Protein AF-A0A0S8A3T9-F1 (afdb_monomer_lite)

Foldseek 3Di:
DCPLCCVQAVVCLVCVVVVQVVVQVVCVVVVHPGDRDDDDRSNVVSVVVVVVVVVVVVVVVVVVVVVVVVVD

pLDDT: mean 88.1, std 14.23, range [47.59, 98.5]

Sequence (72 aa):
QELGPMLGSYCPNVLFPYAREAISDLVTKGGFPQLLLAPVNFDAIYMDHVKKQQAQGEAEAQGEQAEQAKVH

Structure (mmCIF, N/CA/C/O backbone):
data_AF-A0A0S8A3T9-F1
#
_entry.id   AF-A0A0S8A3T9-F1
#
loop_
_atom_site.group_PDB
_atom_site.id
_atom_site.type_symbol
_atom_site.label_atom_id
_atom_site.label_alt_id
_atom_site.label_comp_id
_atom_site.label_asym_id
_atom_site.label_entity_id
_atom_site.label_seq_id
_atom_site.pdbx_PDB_ins_code
_atom_site.Cartn_x
_atom_site.Cartn_y
_atom_site.Cartn_z
_atom_site.occupancy
_atom_site.B_iso_or_equiv
_atom_site.auth_seq_id
_atom_site.auth_comp_id
_atom_site.auth_asym_id
_atom_site.auth_atom_id
_atom_site.pdbx_PDB_model_num
ATOM 1 N N . GLN A 1 1 ? -19.357 7.074 12.738 1.00 61.19 1 GLN A N 1
ATOM 2 C CA . GLN A 1 1 ? -18.323 6.123 13.197 1.00 61.19 1 GLN A CA 1
ATOM 3 C C . GLN A 1 1 ? -17.445 5.592 12.050 1.00 61.19 1 GLN A C 1
ATOM 5 O O . GLN A 1 1 ? -16.408 5.017 12.333 1.00 61.19 1 GLN A O 1
ATOM 10 N N . GLU A 1 2 ? -17.753 5.895 10.778 1.00 78.19 2 GLU A N 1
ATOM 11 C CA . GLU A 1 2 ? -17.071 5.318 9.597 1.00 78.19 2 GLU A CA 1
ATOM 12 C C . GLU A 1 2 ? -15.734 5.962 9.182 1.00 78.19 2 GLU A C 1
ATOM 14 O O . GLU A 1 2 ? -15.002 5.402 8.368 1.00 78.19 2 GLU A O 1
ATOM 19 N N . LEU A 1 3 ? -15.393 7.145 9.706 1.00 90.94 3 LEU A N 1
ATOM 20 C CA . LEU A 1 3 ? -14.212 7.881 9.233 1.00 90.94 3 LEU A CA 1
ATOM 21 C C . LEU A 1 3 ? -12.896 7.160 9.570 1.00 90.94 3 LEU A C 1
ATOM 23 O O . LEU A 1 3 ? -11.964 7.183 8.772 1.00 90.94 3 LEU A O 1
ATOM 27 N N . GLY A 1 4 ? -12.832 6.493 10.726 1.00 92.12 4 GLY A N 1
ATOM 28 C CA . GLY A 1 4 ? -11.654 5.739 11.158 1.00 92.12 4 GLY A CA 1
ATOM 29 C C . GLY A 1 4 ? -11.297 4.604 10.190 1.00 92.12 4 GLY A C 1
ATOM 30 O O . GLY A 1 4 ? -10.205 4.639 9.624 1.00 92.12 4 GLY A O 1
ATOM 31 N N . PRO A 1 5 ? -12.207 3.643 9.938 1.00 93.31 5 PRO A N 1
ATOM 32 C CA . PRO A 1 5 ? -11.976 2.570 8.970 1.00 93.31 5 PRO A CA 1
ATOM 33 C C . PRO A 1 5 ? -11.725 3.081 7.545 1.00 93.31 5 PRO A C 1
ATOM 35 O O . PRO A 1 5 ? -10.874 2.541 6.835 1.00 93.31 5 PRO A O 1
ATOM 38 N N . MET A 1 6 ? -12.417 4.154 7.134 1.00 95.31 6 MET A N 1
ATOM 39 C CA . MET A 1 6 ? -12.208 4.766 5.821 1.00 95.31 6 MET A CA 1
ATOM 40 C C . MET A 1 6 ? -10.760 5.249 5.656 1.00 95.31 6 MET A C 1
ATOM 42 O O . MET A 1 6 ? -10.095 4.882 4.691 1.00 95.31 6 MET A O 1
ATOM 46 N N . LEU A 1 7 ? -10.252 6.041 6.602 1.00 94.94 7 LEU A N 1
ATOM 47 C CA . LEU A 1 7 ? -8.893 6.581 6.533 1.00 94.94 7 LEU A CA 1
ATOM 48 C C . LEU A 1 7 ? -7.825 5.515 6.802 1.00 94.94 7 LEU A C 1
ATOM 50 O O . LEU A 1 7 ? -6.754 5.558 6.203 1.00 94.94 7 LEU A O 1
ATOM 54 N N . GLY A 1 8 ? -8.109 4.575 7.702 1.00 94.06 8 GLY A N 1
ATOM 55 C CA . GLY A 1 8 ? -7.143 3.588 8.177 1.00 94.06 8 GLY A CA 1
ATOM 56 C C . GLY A 1 8 ? -6.999 2.346 7.301 1.00 94.06 8 GLY A C 1
ATOM 57 O O . GLY A 1 8 ? -5.944 1.719 7.336 1.00 94.06 8 GLY A O 1
ATOM 58 N N . SER A 1 9 ? -8.016 1.996 6.510 1.00 96.44 9 SER A N 1
ATOM 59 C CA . SER A 1 9 ? -7.965 0.831 5.621 1.00 96.44 9 SER A CA 1
ATOM 60 C C . SER A 1 9 ? -8.378 1.148 4.188 1.00 96.44 9 SER A C 1
ATOM 62 O O . SER A 1 9 ? -7.629 0.879 3.248 1.00 96.44 9 SER A O 1
ATOM 64 N N . TYR A 1 10 ? -9.555 1.740 3.988 1.00 96.56 10 TYR A N 1
ATOM 65 C CA . TYR A 1 10 ? -10.111 1.889 2.642 1.00 96.56 10 TYR A CA 1
ATOM 66 C C . TYR A 1 10 ? -9.264 2.809 1.750 1.00 96.56 10 TYR A C 1
ATOM 68 O O . TYR A 1 10 ? -8.838 2.415 0.665 1.00 96.56 10 TYR A O 1
ATOM 76 N N . CYS A 1 11 ? -8.970 4.022 2.217 1.00 97.06 11 CYS A N 1
ATOM 77 C CA . CYS A 1 11 ? -8.137 4.979 1.495 1.00 97.06 11 CYS A CA 1
ATOM 78 C C . CYS A 1 11 ? -6.751 4.407 1.137 1.00 97.06 11 CYS A C 1
ATOM 80 O O . CYS A 1 11 ? -6.388 4.463 -0.040 1.00 97.06 11 CYS A O 1
ATOM 82 N N . PRO A 1 12 ? -5.972 3.820 2.070 1.00 97.38 12 PRO A N 1
ATOM 83 C CA . PRO A 1 12 ? -4.685 3.233 1.710 1.00 97.38 12 PRO A CA 1
ATOM 84 C C . PRO A 1 12 ? -4.812 2.031 0.762 1.00 97.38 12 PRO A C 1
ATOM 86 O O . PRO A 1 12 ? -3.977 1.909 -0.129 1.00 97.38 12 PRO A O 1
ATOM 89 N N . ASN A 1 13 ? -5.864 1.207 0.858 1.00 97.44 13 ASN A N 1
ATOM 90 C CA . ASN A 1 13 ? -6.127 0.141 -0.121 1.00 97.44 13 ASN A CA 1
ATOM 91 C C . ASN A 1 13 ? -6.292 0.686 -1.549 1.00 97.44 13 ASN A C 1
ATOM 93 O O . ASN A 1 13 ? -5.739 0.120 -2.491 1.00 97.44 13 ASN A O 1
ATOM 97 N N . VAL A 1 14 ? -7.016 1.797 -1.714 1.00 97.88 14 VAL A N 1
ATOM 98 C CA . VAL A 1 14 ? -7.206 2.451 -3.021 1.00 97.88 14 VAL A CA 1
ATOM 99 C C . VAL A 1 14 ? -5.896 3.042 -3.547 1.00 97.88 14 VAL A C 1
ATOM 101 O O . VAL A 1 14 ? -5.611 2.959 -4.739 1.00 97.88 14 VAL A O 1
ATOM 104 N N . LEU A 1 15 ? -5.084 3.633 -2.669 1.00 98.19 15 LEU A N 1
ATOM 105 C CA . LEU A 1 15 ? -3.846 4.317 -3.055 1.00 98.19 15 LEU A CA 1
ATOM 106 C C . LEU A 1 15 ? -2.667 3.358 -3.293 1.00 98.19 15 LEU A C 1
ATOM 108 O O . LEU A 1 15 ? -1.759 3.677 -4.064 1.00 98.19 15 LEU A O 1
ATOM 112 N N . PHE A 1 16 ? -2.662 2.187 -2.652 1.00 98.38 16 PHE A N 1
ATOM 113 C CA . PHE A 1 16 ? -1.521 1.270 -2.649 1.00 98.38 16 PHE A CA 1
ATOM 114 C C . PHE A 1 16 ? -1.068 0.786 -4.039 1.00 98.38 16 PHE A C 1
ATOM 116 O O . PHE A 1 16 ? 0.143 0.771 -4.265 1.00 98.38 16 PHE A O 1
ATOM 123 N N . PRO A 1 17 ? -1.952 0.433 -4.997 1.00 97.81 17 PRO A N 1
ATOM 124 C CA . PRO A 1 17 ? -1.523 0.025 -6.337 1.00 97.81 17 PRO A CA 1
ATOM 125 C C . PRO A 1 17 ? -0.694 1.096 -7.058 1.00 97.81 17 PRO A C 1
ATOM 127 O O . PRO A 1 17 ? 0.330 0.771 -7.655 1.00 97.81 17 PRO A O 1
ATOM 130 N N . TYR A 1 18 ? -1.075 2.369 -6.923 1.00 98.38 18 TYR A N 1
ATOM 131 C CA . TYR A 1 18 ? -0.354 3.496 -7.521 1.00 98.38 18 TYR A CA 1
ATOM 132 C C . TYR A 1 18 ? 0.999 3.726 -6.846 1.00 98.38 18 TYR A C 1
ATOM 134 O O . TYR A 1 18 ? 2.012 3.919 -7.515 1.00 98.38 18 TYR A O 1
ATOM 142 N N . ALA A 1 19 ? 1.036 3.663 -5.512 1.00 98.06 19 ALA A N 1
ATOM 143 C CA . ALA A 1 19 ? 2.284 3.781 -4.764 1.00 98.06 19 ALA A CA 1
ATOM 144 C C . ALA A 1 19 ? 3.259 2.647 -5.119 1.00 98.06 19 ALA A C 1
ATOM 146 O O . ALA A 1 19 ? 4.445 2.885 -5.338 1.00 98.06 19 ALA A O 1
ATOM 147 N N . ARG A 1 20 ? 2.752 1.414 -5.223 1.00 97.81 20 ARG A N 1
ATOM 148 C CA . ARG A 1 20 ? 3.517 0.238 -5.642 1.00 97.81 20 ARG A CA 1
ATOM 149 C C . ARG A 1 20 ? 4.141 0.432 -7.023 1.00 97.81 20 ARG A C 1
ATOM 151 O O . ARG A 1 20 ? 5.324 0.140 -7.182 1.00 97.81 20 ARG A O 1
ATOM 158 N N . GLU A 1 21 ? 3.359 0.886 -7.999 1.00 98.25 21 GLU A N 1
ATOM 159 C CA . GLU A 1 21 ? 3.846 1.156 -9.355 1.00 98.25 21 GLU A CA 1
ATOM 160 C C . GLU A 1 21 ? 4.935 2.229 -9.340 1.00 98.25 21 GLU A C 1
ATOM 162 O O . GLU A 1 21 ? 6.042 1.976 -9.807 1.00 98.25 21 GLU A O 1
ATOM 167 N N . ALA A 1 22 ? 4.670 3.377 -8.709 1.00 98.31 22 ALA A N 1
ATOM 168 C CA . ALA A 1 22 ? 5.622 4.482 -8.626 1.00 98.31 22 ALA A CA 1
ATOM 169 C C . ALA A 1 22 ? 6.962 4.064 -7.993 1.00 98.31 22 ALA A C 1
ATOM 171 O O . ALA A 1 22 ? 8.028 4.477 -8.454 1.00 98.31 22 ALA A O 1
ATOM 172 N N . ILE A 1 23 ? 6.919 3.218 -6.959 1.00 98.25 23 I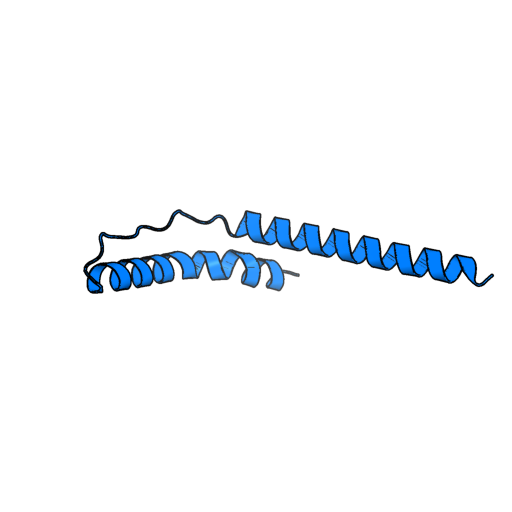LE A N 1
ATOM 173 C CA . ILE A 1 23 ? 8.118 2.659 -6.323 1.00 98.25 23 ILE A CA 1
ATOM 174 C C . ILE A 1 23 ? 8.856 1.718 -7.284 1.00 98.25 23 ILE A C 1
ATOM 176 O O . ILE A 1 23 ? 10.068 1.857 -7.441 1.00 98.25 23 ILE A O 1
ATOM 180 N N . SER A 1 24 ? 8.155 0.791 -7.949 1.00 98.12 24 SER A N 1
ATOM 181 C CA . SER A 1 24 ? 8.773 -0.134 -8.916 1.00 98.12 24 SER A CA 1
ATOM 182 C C . SER A 1 24 ? 9.461 0.619 -10.060 1.00 98.12 24 SER A C 1
ATOM 184 O O . SER A 1 24 ? 10.603 0.319 -10.428 1.00 98.12 24 SER A O 1
ATOM 186 N N . ASP A 1 25 ? 8.797 1.655 -10.568 1.00 98.38 25 ASP A N 1
ATOM 187 C CA . ASP A 1 25 ? 9.302 2.553 -11.600 1.00 98.38 25 ASP A CA 1
ATOM 188 C C . ASP A 1 25 ? 10.581 3.264 -11.170 1.00 98.38 25 ASP A C 1
ATOM 190 O O . ASP A 1 25 ? 11.560 3.308 -11.917 1.00 98.38 25 ASP A O 1
ATOM 194 N N . LEU A 1 26 ? 10.578 3.833 -9.963 1.00 98.50 26 LEU A N 1
ATOM 195 C CA . LEU A 1 26 ? 11.725 4.553 -9.427 1.00 98.50 26 LEU A CA 1
ATOM 196 C C . LEU A 1 26 ? 12.929 3.624 -9.242 1.00 98.50 26 LEU A C 1
ATOM 198 O O . LEU A 1 26 ? 14.044 3.981 -9.623 1.00 98.50 26 LEU A O 1
ATOM 202 N N . VAL A 1 27 ? 12.702 2.421 -8.711 1.00 98.44 27 VAL A N 1
ATOM 203 C CA . VAL A 1 27 ? 13.749 1.407 -8.521 1.00 98.44 27 VAL A CA 1
ATOM 204 C C . VAL A 1 27 ? 14.357 1.001 -9.864 1.00 98.44 27 VAL A C 1
ATOM 206 O O . VAL A 1 27 ? 15.580 0.996 -10.014 1.00 98.44 27 VAL A O 1
ATOM 209 N N . THR A 1 28 ? 13.514 0.751 -10.866 1.00 98.06 28 THR A N 1
ATOM 210 C CA . THR A 1 28 ? 13.959 0.363 -12.212 1.00 98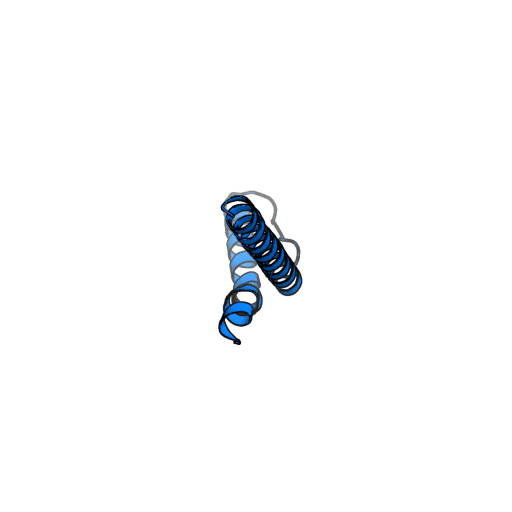.06 28 THR A CA 1
ATOM 211 C C . THR A 1 28 ? 14.743 1.485 -12.894 1.00 98.06 28 THR A C 1
ATOM 213 O O . THR A 1 28 ? 15.802 1.242 -13.470 1.00 98.06 28 THR A O 1
ATOM 216 N N . LYS A 1 29 ? 14.281 2.740 -12.783 1.00 98.19 29 LYS A N 1
ATOM 217 C CA . LYS A 1 29 ? 14.999 3.926 -13.293 1.00 98.19 29 LYS A CA 1
ATOM 218 C C . LYS A 1 29 ? 16.350 4.133 -12.604 1.00 98.19 29 LYS A C 1
ATOM 220 O O . LYS A 1 29 ? 17.261 4.680 -13.216 1.00 98.19 29 LYS A O 1
ATOM 225 N N . GLY A 1 30 ? 16.494 3.664 -11.366 1.00 98.12 30 GLY A N 1
ATOM 226 C CA . GLY A 1 30 ? 17.767 3.618 -10.648 1.00 98.12 30 GLY A CA 1
ATOM 227 C C . GLY A 1 30 ? 18.749 2.551 -11.151 1.00 98.12 30 GLY A C 1
ATOM 228 O O . GLY A 1 30 ? 19.851 2.465 -10.621 1.00 98.12 30 GLY A O 1
ATOM 229 N N . GLY A 1 31 ? 18.375 1.737 -12.147 1.00 97.94 31 GLY A N 1
ATOM 230 C CA . GLY A 1 31 ? 19.203 0.649 -12.678 1.00 97.94 31 GLY A CA 1
ATOM 231 C C . GLY A 1 31 ? 19.159 -0.634 -11.843 1.00 97.94 31 GLY A C 1
ATOM 232 O O . GLY A 1 31 ? 19.914 -1.568 -12.114 1.00 97.94 31 GLY A O 1
ATOM 233 N N . PHE A 1 32 ? 18.287 -0.696 -10.834 1.00 98.25 32 PHE A N 1
ATOM 234 C CA . PHE A 1 32 ? 18.081 -1.891 -10.024 1.00 98.25 32 PHE A CA 1
ATOM 235 C C . PHE A 1 32 ? 17.053 -2.832 -10.675 1.00 98.25 32 PHE A C 1
ATOM 237 O O . PHE A 1 32 ? 16.231 -2.397 -11.486 1.00 98.25 32 PHE A O 1
ATOM 244 N N . PRO A 1 33 ? 17.053 -4.127 -10.310 1.00 97.25 33 PRO A N 1
ATOM 245 C CA . PRO A 1 33 ? 15.979 -5.042 -10.684 1.00 97.25 33 PRO A CA 1
ATOM 246 C C . PRO A 1 33 ? 14.607 -4.544 -10.213 1.00 97.25 33 PRO A C 1
ATOM 248 O O . PRO A 1 33 ? 14.508 -3.873 -9.185 1.00 97.25 33 PRO A O 1
ATOM 251 N N . GLN A 1 34 ? 13.542 -4.926 -10.927 1.00 96.00 34 GLN A N 1
ATOM 252 C CA . GLN A 1 34 ? 12.175 -4.562 -10.542 1.00 96.00 34 GLN A CA 1
ATOM 253 C C . GLN A 1 34 ? 11.851 -5.000 -9.109 1.00 96.00 34 GLN A C 1
ATOM 255 O O . GLN A 1 34 ? 11.972 -6.177 -8.760 1.00 96.00 34 GLN A O 1
ATOM 260 N N . LEU A 1 35 ? 11.365 -4.050 -8.309 1.00 97.25 35 LEU A N 1
ATOM 261 C CA . LEU A 1 35 ? 10.885 -4.294 -6.956 1.00 97.25 35 LEU A CA 1
ATOM 262 C C . LEU A 1 35 ? 9.359 -4.342 -6.947 1.00 97.25 35 LEU A C 1
ATOM 264 O O . LEU A 1 35 ? 8.672 -3.324 -6.900 1.00 97.25 35 LEU A O 1
ATOM 268 N N . LEU A 1 36 ? 8.831 -5.559 -6.930 1.00 96.31 36 LEU A N 1
ATOM 269 C CA . LEU A 1 36 ? 7.408 -5.806 -6.769 1.00 96.31 36 LEU A CA 1
ATOM 270 C C . LEU A 1 36 ? 7.091 -5.950 -5.281 1.00 96.31 36 LEU A C 1
ATOM 272 O O . LEU A 1 36 ? 7.447 -6.954 -4.668 1.00 96.31 36 LEU A O 1
ATOM 276 N N . LEU A 1 37 ? 6.402 -4.965 -4.699 1.00 96.94 37 LEU A N 1
ATOM 277 C CA . LEU A 1 37 ? 5.984 -5.052 -3.294 1.00 96.94 37 LEU A CA 1
ATOM 278 C C . LEU A 1 37 ? 5.102 -6.295 -3.058 1.00 96.94 37 LEU A C 1
ATOM 280 O O . LEU A 1 37 ? 4.501 -6.841 -3.984 1.00 96.94 37 LEU A O 1
ATOM 284 N N . ALA A 1 38 ? 4.971 -6.772 -1.828 1.00 97.75 38 ALA A N 1
ATOM 285 C CA . ALA A 1 38 ? 3.925 -7.748 -1.526 1.00 97.75 38 ALA A CA 1
ATOM 286 C C . ALA A 1 38 ? 2.568 -7.026 -1.409 1.00 97.75 38 ALA A C 1
ATOM 288 O O . ALA A 1 38 ? 2.546 -5.843 -1.063 1.00 97.75 38 ALA A O 1
ATOM 289 N N . PRO A 1 39 ? 1.434 -7.682 -1.705 1.00 95.00 39 PRO A N 1
ATOM 290 C CA . PRO A 1 39 ? 0.129 -7.168 -1.301 1.00 95.00 39 PRO A CA 1
ATOM 291 C C . PRO A 1 39 ? 0.090 -6.918 0.213 1.00 95.00 39 PRO A C 1
ATOM 293 O O . PRO A 1 39 ? 0.628 -7.712 0.986 1.00 95.00 39 PRO A O 1
ATOM 296 N N . VAL A 1 40 ? -0.551 -5.828 0.631 1.00 96.50 40 VAL A N 1
ATOM 297 C CA . VAL A 1 40 ? -0.705 -5.455 2.044 1.00 96.50 40 VAL A CA 1
ATOM 298 C C . VAL A 1 40 ? -2.178 -5.565 2.423 1.00 96.50 40 VAL A C 1
ATOM 300 O O . VAL A 1 40 ? -3.040 -5.102 1.683 1.00 96.50 40 VAL A O 1
ATOM 303 N N . ASN A 1 41 ? -2.469 -6.170 3.576 1.00 96.38 41 ASN A N 1
ATOM 304 C CA . ASN A 1 41 ? -3.820 -6.225 4.129 1.00 96.38 41 ASN A CA 1
ATOM 305 C C . ASN A 1 41 ? -4.011 -5.073 5.129 1.00 96.38 41 ASN A C 1
ATOM 307 O O . ASN A 1 41 ? -3.686 -5.206 6.310 1.00 96.38 41 ASN A O 1
ATOM 311 N N . PHE A 1 42 ? -4.506 -3.930 4.646 1.00 97.00 42 PHE A N 1
ATOM 312 C CA . PHE A 1 42 ? -4.716 -2.750 5.490 1.00 97.00 42 PHE A CA 1
ATOM 313 C C . PHE A 1 42 ? -5.884 -2.905 6.476 1.00 97.00 42 PHE A C 1
ATOM 315 O O . PHE A 1 42 ? -5.849 -2.279 7.535 1.00 97.00 42 PHE A O 1
ATOM 322 N N . ASP A 1 43 ? -6.854 -3.788 6.205 1.00 96.25 43 ASP A N 1
ATOM 323 C CA . ASP A 1 43 ? -7.946 -4.080 7.145 1.00 96.25 43 ASP A CA 1
ATOM 324 C C . ASP A 1 43 ? -7.399 -4.701 8.430 1.00 96.25 43 ASP A C 1
ATOM 326 O O . ASP A 1 43 ? -7.689 -4.231 9.530 1.00 96.25 43 ASP A O 1
ATOM 330 N N . ALA A 1 44 ? -6.542 -5.716 8.293 1.00 96.75 44 ALA A N 1
ATOM 331 C CA . ALA A 1 44 ? -5.912 -6.377 9.430 1.00 96.75 44 ALA A CA 1
ATOM 332 C C . ALA A 1 44 ? -5.048 -5.402 10.245 1.00 96.75 44 ALA A C 1
ATOM 334 O O . ALA A 1 44 ? -5.129 -5.377 11.473 1.00 96.75 44 ALA A O 1
ATOM 335 N N . ILE A 1 45 ? -4.274 -4.550 9.564 1.00 96.44 45 ILE A N 1
ATOM 336 C CA . ILE A 1 45 ? -3.429 -3.536 10.211 1.00 96.44 45 ILE A CA 1
ATOM 337 C C . ILE A 1 45 ? -4.283 -2.538 11.001 1.00 96.44 45 ILE A C 1
ATOM 339 O O . ILE A 1 45 ? -3.967 -2.236 12.154 1.00 96.44 45 ILE A O 1
ATOM 343 N N . TYR A 1 46 ? -5.373 -2.040 10.411 1.00 96.50 46 TYR A N 1
ATOM 344 C CA . TYR A 1 46 ? -6.276 -1.112 11.085 1.00 96.50 46 TYR A CA 1
ATOM 345 C C . TYR A 1 46 ? -6.960 -1.761 12.296 1.00 96.50 46 TYR A C 1
ATOM 347 O O . TYR A 1 46 ? -6.998 -1.170 13.376 1.00 96.50 46 TYR A O 1
ATOM 355 N N . MET A 1 47 ? -7.442 -2.999 12.153 1.00 95.25 47 MET A N 1
ATOM 356 C CA . MET A 1 47 ? -8.055 -3.747 13.253 1.00 95.25 47 MET A CA 1
ATOM 357 C C . MET A 1 47 ? -7.085 -3.957 14.419 1.00 95.25 47 MET A C 1
ATOM 359 O O . MET A 1 47 ? -7.458 -3.750 15.575 1.00 95.25 47 MET A O 1
ATOM 363 N N . ASP A 1 48 ? -5.840 -4.335 14.136 1.00 95.94 48 ASP A N 1
ATOM 364 C CA . ASP A 1 48 ? -4.815 -4.501 15.167 1.00 95.94 48 ASP A CA 1
ATOM 365 C C . ASP A 1 48 ? -4.462 -3.173 15.843 1.00 95.94 48 ASP A C 1
ATOM 367 O O . ASP A 1 48 ? -4.211 -3.136 17.049 1.00 95.94 48 ASP A O 1
ATOM 371 N N . HIS A 1 49 ? -4.478 -2.068 15.095 1.00 94.12 49 HIS A N 1
ATOM 372 C CA . HIS A 1 49 ? -4.261 -0.736 15.648 1.00 94.12 49 HIS A CA 1
ATOM 373 C C . HIS A 1 49 ? -5.374 -0.324 16.621 1.00 94.12 49 HIS A C 1
ATOM 375 O O . HIS A 1 49 ? -5.075 0.110 17.733 1.00 94.12 49 HIS A O 1
ATOM 381 N N . VAL A 1 50 ? -6.644 -0.520 16.250 1.00 94.00 50 VAL A N 1
ATOM 382 C CA . VAL A 1 50 ? -7.792 -0.209 17.118 1.00 94.00 50 VAL A CA 1
ATOM 383 C C . VAL A 1 50 ? -7.768 -1.055 18.391 1.00 94.00 50 VAL A C 1
ATOM 385 O O . VAL A 1 50 ? -7.920 -0.507 19.481 1.00 94.00 50 VAL A O 1
ATOM 388 N N . LYS A 1 51 ? -7.496 -2.363 18.283 1.00 93.88 51 LYS A N 1
ATOM 389 C CA . LYS A 1 51 ? -7.370 -3.248 19.456 1.00 93.88 51 LYS A CA 1
ATOM 390 C C . LYS A 1 51 ? -6.293 -2.764 20.428 1.00 93.88 51 LYS A C 1
ATOM 392 O O . LYS A 1 51 ? -6.509 -2.770 21.636 1.00 93.88 51 LYS A O 1
ATOM 397 N N . LYS A 1 52 ? -5.138 -2.328 19.913 1.00 93.25 52 LYS A N 1
ATOM 398 C CA . LYS A 1 52 ? -4.045 -1.792 20.742 1.00 93.25 52 LYS A CA 1
ATOM 399 C C . LYS A 1 52 ? -4.437 -0.495 21.451 1.00 93.25 52 LYS A C 1
ATOM 401 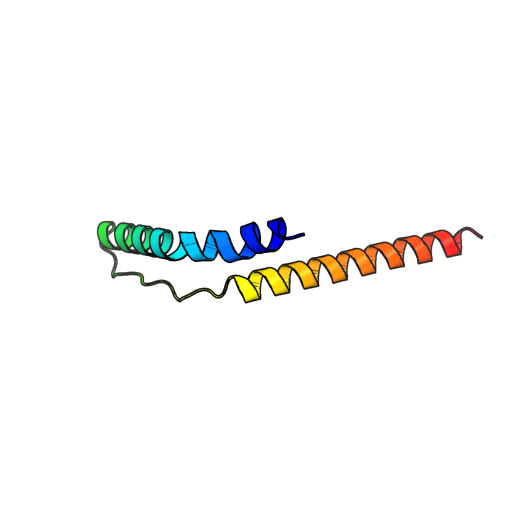O O . LYS A 1 52 ? -4.111 -0.346 22.623 1.00 93.25 52 LYS A O 1
ATOM 406 N N . GLN A 1 53 ? -5.151 0.407 20.773 1.00 90.12 53 GLN A N 1
ATOM 407 C CA . GLN A 1 53 ? -5.646 1.640 21.395 1.00 90.12 53 GLN A CA 1
ATOM 408 C C . GLN A 1 53 ? -6.665 1.357 22.505 1.00 90.12 53 GLN A C 1
ATOM 410 O O . GLN A 1 53 ? -6.596 1.970 23.564 1.00 90.12 53 GLN A O 1
ATOM 415 N N . GLN A 1 54 ? -7.580 0.406 22.289 1.00 88.75 54 GLN A N 1
ATOM 416 C CA . GLN A 1 54 ? -8.556 0.005 23.308 1.00 88.75 54 GLN A CA 1
ATOM 417 C C . GLN A 1 54 ? -7.869 -0.583 24.545 1.00 88.75 54 GLN A C 1
ATOM 419 O O . GLN A 1 54 ? -8.163 -0.167 25.660 1.00 88.75 54 GLN A O 1
ATOM 424 N N . ALA A 1 55 ? -6.886 -1.467 24.348 1.00 87.69 55 ALA A N 1
ATOM 425 C CA . ALA A 1 55 ? -6.124 -2.053 25.450 1.00 87.69 55 ALA A CA 1
ATOM 426 C C . ALA A 1 55 ? -5.309 -1.013 26.248 1.00 87.69 55 ALA A C 1
ATOM 428 O O . ALA A 1 55 ? -5.151 -1.160 27.458 1.00 87.69 55 ALA A O 1
ATOM 429 N N . GLN A 1 56 ? -4.797 0.039 25.598 1.00 81.75 56 GLN A N 1
ATOM 430 C CA . GLN A 1 56 ? -4.109 1.138 26.290 1.00 81.75 56 GLN A CA 1
ATOM 431 C C . GLN A 1 56 ? -5.079 2.028 27.073 1.00 81.75 56 GLN A C 1
ATOM 433 O O . GLN A 1 56 ? -4.811 2.319 28.235 1.00 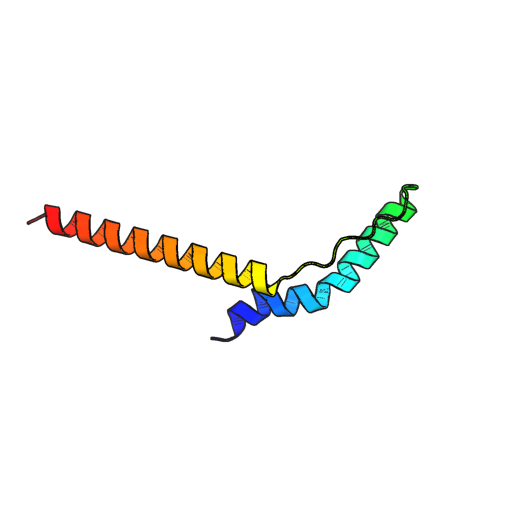81.75 56 GLN A O 1
ATOM 438 N N . GLY A 1 57 ? -6.229 2.383 26.492 1.00 78.00 57 GLY A N 1
ATOM 439 C CA . GLY A 1 57 ? -7.243 3.179 27.190 1.00 78.00 57 GLY A CA 1
ATOM 440 C C . GLY A 1 57 ? -7.853 2.462 28.401 1.00 78.00 57 GLY A C 1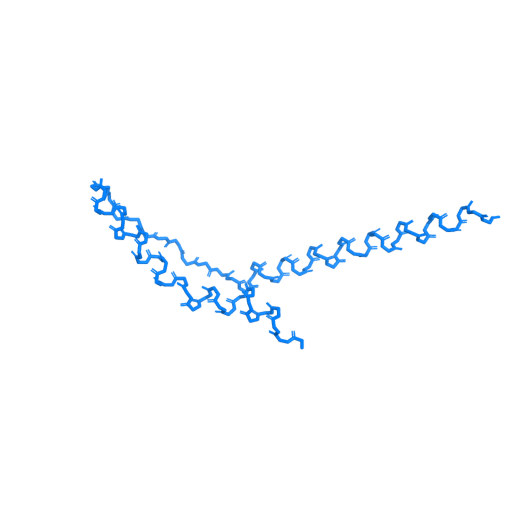
ATOM 441 O O . GLY A 1 57 ? -8.138 3.091 29.416 1.00 78.00 57 GLY A O 1
ATOM 442 N N . GLU A 1 58 ? -8.010 1.136 28.337 1.00 72.56 58 GLU A N 1
ATOM 443 C CA . GLU A 1 58 ? -8.469 0.329 29.478 1.00 72.56 58 GLU A CA 1
ATOM 444 C C . GLU A 1 58 ? -7.424 0.254 30.605 1.00 72.56 58 GLU A C 1
ATOM 446 O O . GLU A 1 58 ? -7.790 0.287 31.781 1.00 72.56 58 GLU A O 1
ATOM 451 N N . ALA A 1 59 ? -6.130 0.203 30.269 1.00 71.56 59 ALA A N 1
ATOM 452 C CA . ALA A 1 59 ? -5.046 0.215 31.253 1.00 71.56 59 ALA A CA 1
ATOM 453 C C . ALA A 1 59 ? -4.904 1.580 31.955 1.00 71.56 59 ALA A C 1
ATOM 455 O O . ALA A 1 59 ? -4.660 1.628 33.161 1.00 71.56 59 ALA A O 1
ATOM 456 N N . GLU A 1 60 ? -5.104 2.682 31.228 1.00 68.44 60 GLU A N 1
ATOM 457 C CA . GLU A 1 60 ? -5.112 4.042 31.786 1.00 68.44 60 GLU A CA 1
ATOM 458 C C . GLU A 1 60 ? -6.324 4.263 32.710 1.00 68.44 60 GLU A C 1
ATOM 460 O O . GLU A 1 60 ? -6.162 4.720 33.843 1.00 68.44 60 GLU A O 1
ATOM 465 N N . ALA A 1 61 ? -7.518 3.814 32.302 1.00 66.75 61 ALA A N 1
ATOM 466 C CA . ALA A 1 61 ? -8.729 3.913 33.120 1.00 66.75 61 ALA A CA 1
ATOM 467 C C . ALA A 1 61 ? -8.659 3.088 34.424 1.00 66.75 61 ALA A C 1
ATOM 469 O O . ALA A 1 61 ? -9.190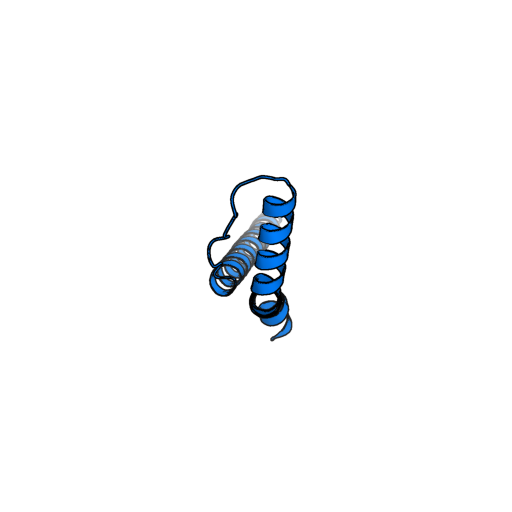 3.508 35.455 1.00 66.75 61 ALA A O 1
ATOM 470 N N . GLN A 1 62 ? -7.996 1.925 34.408 1.00 66.81 62 GLN A N 1
ATOM 471 C CA . GLN A 1 62 ? -7.771 1.114 35.613 1.00 66.81 62 GLN A CA 1
ATOM 472 C C . GLN A 1 62 ? -6.704 1.717 36.543 1.00 66.81 62 GLN A C 1
ATOM 474 O O . GLN A 1 62 ? -6.822 1.596 37.764 1.00 66.81 62 GLN A O 1
ATOM 479 N N . GLY A 1 63 ? -5.693 2.395 35.989 1.00 67.31 63 GLY A N 1
ATOM 480 C CA . GLY A 1 63 ? -4.676 3.118 36.757 1.00 67.31 63 GLY A CA 1
ATOM 481 C C . GLY A 1 63 ? -5.255 4.293 37.552 1.00 67.31 63 GLY A C 1
ATOM 482 O O . GLY A 1 63 ? -5.007 4.397 38.753 1.00 67.31 63 GLY A O 1
ATOM 483 N N . GLU A 1 64 ? -6.100 5.118 36.926 1.00 61.06 64 GLU A N 1
ATOM 484 C CA . GLU A 1 64 ? -6.763 6.251 37.595 1.00 61.06 64 GLU A CA 1
ATOM 485 C C . GLU A 1 64 ? -7.734 5.813 38.705 1.00 61.06 64 GLU A C 1
ATOM 487 O O . GLU A 1 64 ? -7.800 6.448 39.760 1.00 61.06 64 GLU A O 1
ATOM 492 N N . GLN A 1 65 ? -8.450 4.697 38.520 1.00 60.03 65 GLN A N 1
ATOM 493 C CA . GLN A 1 65 ? -9.343 4.149 39.551 1.00 60.03 65 GLN A CA 1
ATOM 494 C C . GLN A 1 65 ? -8.573 3.581 40.755 1.00 60.03 65 GLN A C 1
ATOM 496 O O . GLN A 1 65 ? -9.004 3.749 41.899 1.00 60.03 65 GLN A O 1
ATOM 501 N N . ALA A 1 66 ? -7.422 2.943 40.525 1.00 62.94 66 ALA A N 1
ATOM 502 C CA . ALA A 1 66 ? -6.567 2.427 41.594 1.00 62.94 66 ALA A CA 1
ATOM 503 C C . ALA A 1 66 ? -5.860 3.545 42.386 1.00 62.94 66 ALA A C 1
ATOM 505 O O . ALA A 1 66 ? -5.601 3.383 43.581 1.00 62.94 66 ALA A O 1
ATOM 506 N N . GLU A 1 67 ? -5.564 4.679 41.743 1.00 59.41 67 GLU A N 1
ATOM 507 C CA . GLU A 1 67 ? -4.972 5.853 42.392 1.00 59.41 67 GLU A CA 1
ATOM 508 C C . GLU A 1 67 ? -5.996 6.608 43.257 1.00 59.41 67 GLU A C 1
ATOM 510 O O . GLU A 1 67 ? -5.698 6.944 44.403 1.00 59.41 67 GLU A O 1
ATOM 515 N N . GLN A 1 68 ? -7.237 6.773 42.785 1.00 58.62 68 GLN A N 1
ATOM 516 C CA . GLN A 1 68 ? -8.321 7.400 43.560 1.00 58.62 68 GLN A CA 1
ATOM 517 C C . GLN A 1 68 ? -8.756 6.562 44.774 1.00 58.62 68 GLN A C 1
ATOM 519 O O . GLN A 1 68 ? -9.083 7.121 45.821 1.00 58.62 68 GLN A O 1
ATOM 524 N N . ALA A 1 69 ? -8.699 5.229 44.680 1.00 60.31 69 ALA A N 1
ATOM 525 C CA . ALA A 1 69 ? -9.031 4.327 45.785 1.00 60.31 69 ALA A CA 1
ATOM 526 C C . ALA A 1 69 ? -7.998 4.320 46.934 1.00 60.31 69 ALA A C 1
ATOM 528 O O . ALA A 1 69 ? -8.306 3.822 48.011 1.00 60.31 69 ALA A O 1
ATOM 529 N N . LYS A 1 70 ? -6.786 4.860 46.732 1.00 64.06 70 LYS A N 1
ATOM 530 C CA . LYS A 1 70 ? -5.744 4.977 47.776 1.00 64.06 70 LYS A CA 1
ATOM 531 C C . LYS A 1 70 ? -5.794 6.286 48.576 1.00 64.06 70 LYS A C 1
ATOM 533 O O . LYS A 1 70 ? -5.036 6.423 49.533 1.00 64.06 70 LYS A O 1
ATOM 538 N N . VAL A 1 71 ? -6.621 7.253 48.170 1.00 60.31 71 VAL A N 1
ATOM 539 C CA . VAL A 1 71 ? -6.719 8.591 48.796 1.00 60.31 71 VAL A CA 1
ATOM 540 C C . VAL A 1 71 ? -7.841 8.663 49.855 1.00 60.31 71 VAL A C 1
ATOM 542 O O . VAL A 1 71 ? -7.988 9.680 50.530 1.00 60.31 71 VAL A O 1
ATOM 545 N N . HIS A 1 72 ? -8.604 7.583 50.047 1.00 47.59 72 HIS A N 1
ATOM 546 C CA . HIS A 1 72 ? -9.532 7.380 51.169 1.00 47.59 72 HIS A CA 1
ATOM 547 C C . HIS A 1 72 ? -9.006 6.287 52.102 1.00 47.59 72 HIS A C 1
ATOM 549 O O . HIS A 1 72 ? -9.238 6.414 53.325 1.00 47.59 72 HIS A O 1
#

Secondary structure (DSSP, 8-state):
-THHHIIIIIHHHHHHHHHHHHHHHHHHHTTPPP--PPP--HHHHHHHHHHHHHHHHHHHHHHHHHHHTT--

Radius of gyration: 20.69 Å; chains: 1; bounding box: 38×16×64 Å